Protein AF-A0ABD5LW20-F1 (afdb_monomer_lite)

Organism: Proteus mirabilis (NCBI:txid584)

Structure (mmCIF, N/CA/C/O backbone):
data_AF-A0ABD5LW20-F1
#
_entry.id   AF-A0ABD5LW20-F1
#
loop_
_atom_site.group_PDB
_atom_site.id
_atom_site.type_symbol
_atom_site.label_atom_id
_atom_site.label_alt_id
_atom_site.label_comp_id
_atom_site.label_asym_id
_atom_site.label_entity_id
_atom_site.label_seq_id
_atom_site.pdbx_PDB_ins_code
_atom_site.Cartn_x
_atom_site.Cartn_y
_atom_site.Cartn_z
_atom_site.occupancy
_atom_site.B_iso_or_equiv
_atom_site.auth_seq_id
_atom_site.auth_comp_id
_atom_site.auth_asym_id
_atom_site.auth_atom_id
_atom_site.pdbx_PDB_model_num
ATOM 1 N N . MET A 1 1 ? 16.758 -1.239 23.856 1.00 53.22 1 MET A N 1
ATOM 2 C CA . MET A 1 1 ? 15.442 -0.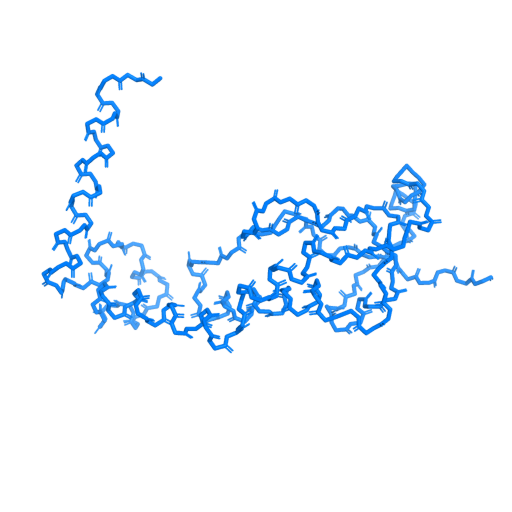899 24.452 1.00 53.22 1 MET A CA 1
ATOM 3 C C . MET A 1 1 ? 15.487 -1.171 25.950 1.00 53.22 1 MET A C 1
ATOM 5 O O . MET A 1 1 ? 16.075 -2.171 26.329 1.00 53.22 1 MET A O 1
ATOM 9 N N . THR A 1 2 ? 14.939 -0.299 26.801 1.00 56.59 2 THR A N 1
ATOM 10 C CA . THR A 1 2 ? 14.955 -0.468 28.271 1.00 56.59 2 THR A CA 1
ATOM 11 C C . THR A 1 2 ? 13.674 -1.153 28.758 1.00 56.59 2 THR A C 1
ATOM 13 O O . THR A 1 2 ? 12.639 -1.036 28.102 1.00 56.59 2 THR A O 1
ATOM 16 N N . LYS A 1 3 ? 13.716 -1.841 29.911 1.00 62.69 3 LYS A N 1
ATOM 17 C CA . LYS A 1 3 ? 12.547 -2.528 30.509 1.00 62.69 3 LYS A CA 1
ATOM 18 C C . LYS A 1 3 ? 11.310 -1.621 30.636 1.00 62.69 3 LYS A C 1
ATOM 20 O O . LYS A 1 3 ? 10.200 -2.080 30.405 1.00 62.69 3 LYS A O 1
ATOM 25 N N . GLY A 1 4 ? 11.508 -0.325 30.897 1.00 74.56 4 GLY A N 1
ATOM 26 C CA . GLY A 1 4 ? 10.419 0.658 30.954 1.00 74.56 4 GLY A CA 1
ATOM 27 C C . GLY A 1 4 ? 9.686 0.875 29.622 1.00 74.56 4 GLY A C 1
ATOM 28 O O . GLY A 1 4 ? 8.473 1.024 29.623 1.00 74.56 4 GLY A O 1
ATOM 29 N N . LYS A 1 5 ? 10.382 0.815 28.474 1.00 73.44 5 LYS A N 1
ATOM 30 C CA . LYS A 1 5 ? 9.758 1.018 27.149 1.00 73.44 5 LYS A CA 1
ATOM 31 C C . LYS A 1 5 ? 8.867 -0.156 26.728 1.00 73.44 5 LYS A C 1
ATOM 33 O O . LYS A 1 5 ? 7.861 0.054 26.061 1.00 73.44 5 LYS A O 1
ATOM 38 N N . TRP A 1 6 ? 9.226 -1.375 27.133 1.00 82.94 6 TRP A N 1
ATOM 39 C CA . TRP A 1 6 ? 8.411 -2.573 26.906 1.00 82.94 6 TRP A CA 1
ATOM 40 C C . TRP A 1 6 ? 7.116 -2.547 27.717 1.00 82.94 6 TRP A C 1
ATOM 42 O O . TRP A 1 6 ? 6.065 -2.877 27.177 1.00 82.94 6 TRP A O 1
ATOM 52 N N . GLY A 1 7 ? 7.187 -2.099 28.976 1.00 86.56 7 GLY A N 1
ATOM 53 C CA . GLY A 1 7 ? 6.001 -1.923 29.816 1.00 86.56 7 GLY A CA 1
ATOM 54 C C . GLY A 1 7 ? 4.994 -0.966 29.179 1.00 86.56 7 GLY A C 1
ATOM 55 O O . GLY A 1 7 ? 3.833 -1.318 29.022 1.00 86.56 7 GLY A O 1
ATOM 56 N N . THR A 1 8 ? 5.447 0.196 28.700 1.00 88.88 8 THR A N 1
ATOM 57 C CA . THR A 1 8 ? 4.566 1.171 28.033 1.00 88.88 8 THR A CA 1
ATOM 58 C C . THR A 1 8 ? 3.932 0.635 26.744 1.00 88.88 8 THR A C 1
ATOM 60 O O . THR A 1 8 ? 2.759 0.906 26.487 1.00 88.88 8 THR A O 1
ATOM 63 N N . LEU A 1 9 ? 4.669 -0.135 25.933 1.00 90.62 9 LEU A N 1
ATOM 64 C CA . LEU A 1 9 ? 4.109 -0.755 24.726 1.00 90.62 9 LEU A CA 1
ATOM 65 C C . LEU A 1 9 ? 3.019 -1.776 25.075 1.00 90.62 9 LEU A C 1
ATOM 67 O O . LEU A 1 9 ? 1.955 -1.761 24.463 1.00 90.62 9 LEU A O 1
ATOM 71 N N . LEU A 1 10 ? 3.270 -2.636 26.066 1.00 92.75 10 LEU A N 1
ATOM 72 C CA . LEU A 1 10 ? 2.304 -3.645 26.497 1.00 92.75 10 LEU A CA 1
ATOM 73 C C . LEU A 1 10 ? 1.025 -2.998 27.040 1.00 92.75 10 LEU A C 1
ATOM 75 O O . LEU A 1 10 ? -0.064 -3.369 26.613 1.00 92.75 10 LEU A O 1
ATOM 79 N N . GLU A 1 11 ? 1.156 -1.991 27.905 1.00 92.94 11 GLU A N 1
ATOM 80 C CA . GLU A 1 11 ? 0.012 -1.220 28.406 1.00 92.94 11 GLU A CA 1
ATOM 81 C C . GLU A 1 11 ? -0.788 -0.576 27.266 1.00 92.94 11 GLU A C 1
ATOM 83 O O . GLU A 1 11 ? -2.019 -0.603 27.274 1.00 92.94 11 GLU A O 1
ATOM 88 N N . SER A 1 12 ? -0.109 -0.059 26.236 1.00 90.25 12 SER A N 1
ATOM 89 C CA . SER A 1 12 ? -0.777 0.528 25.066 1.00 90.25 12 SER A CA 1
ATOM 90 C C . SER A 1 12 ? -1.574 -0.517 24.276 1.00 90.25 12 SER A C 1
ATOM 92 O O . SER A 1 12 ? -2.716 -0.263 23.898 1.00 90.25 12 SER A O 1
ATOM 94 N N . LEU A 1 13 ? -1.008 -1.711 24.062 1.00 92.88 13 LEU A N 1
ATOM 95 C CA . LEU A 1 13 ? -1.691 -2.815 23.377 1.00 92.88 13 LEU A CA 1
ATOM 96 C C . LEU A 1 13 ? -2.891 -3.336 24.180 1.00 92.88 13 LEU A C 1
ATOM 98 O O . LEU A 1 13 ? -3.955 -3.580 23.611 1.00 92.88 13 LEU A O 1
ATOM 102 N N . LEU A 1 14 ? -2.748 -3.471 25.501 1.00 94.38 14 LEU A N 1
ATOM 103 C CA . LEU A 1 14 ? -3.844 -3.873 26.387 1.00 94.38 14 LEU A CA 1
ATOM 104 C C . LEU A 1 14 ? -4.955 -2.818 26.420 1.00 94.38 14 LEU A C 1
ATOM 106 O O . LEU A 1 14 ? -6.133 -3.166 26.360 1.00 94.38 14 LEU A O 1
ATOM 110 N N . THR A 1 15 ? -4.588 -1.535 26.450 1.00 94.25 15 THR A N 1
ATOM 111 C CA . THR A 1 15 ? -5.539 -0.419 26.360 1.00 94.25 15 THR A CA 1
ATOM 112 C C . THR A 1 15 ? -6.303 -0.457 25.040 1.00 94.25 15 THR A C 1
ATOM 114 O O . THR A 1 15 ? -7.529 -0.367 25.048 1.00 94.25 15 THR A O 1
ATOM 117 N N . PHE A 1 16 ? -5.609 -0.664 23.916 1.00 93.56 16 PHE A N 1
ATOM 118 C CA . PHE A 1 16 ? -6.251 -0.818 22.611 1.00 93.56 16 PHE A CA 1
ATOM 119 C C . PHE A 1 16 ? -7.236 -1.991 22.601 1.00 93.56 16 PHE A C 1
ATOM 121 O O . PHE A 1 16 ? -8.389 -1.820 22.209 1.00 93.56 16 PHE A O 1
ATOM 128 N N . LYS A 1 17 ? -6.818 -3.168 23.092 1.00 94.75 17 LYS A N 1
ATOM 129 C CA . LYS A 1 17 ? -7.698 -4.340 23.183 1.00 94.75 17 LYS A CA 1
ATOM 130 C C . LYS A 1 17 ? -8.933 -4.064 24.041 1.00 94.75 17 LYS A C 1
ATOM 132 O O . LYS A 1 17 ? -10.033 -4.424 23.642 1.00 94.75 17 LYS A O 1
ATOM 137 N N . LYS A 1 18 ? -8.772 -3.398 25.187 1.00 96.81 18 LYS A N 1
ATOM 138 C CA . LYS A 1 18 ? -9.897 -3.036 26.057 1.00 96.81 18 LYS A CA 1
ATOM 139 C C . LYS A 1 18 ? -10.904 -2.137 25.334 1.00 96.81 18 LYS A C 1
ATOM 141 O O . LYS A 1 18 ? -12.093 -2.417 25.405 1.00 96.81 18 LYS A O 1
ATOM 146 N N . LEU A 1 19 ? -10.431 -1.102 24.633 1.00 96.38 19 LEU A N 1
ATOM 147 C CA . LEU A 1 19 ? -11.284 -0.194 23.852 1.00 96.38 19 LEU A CA 1
ATOM 148 C C . LEU A 1 19 ? -11.991 -0.917 22.698 1.00 96.38 19 LEU A C 1
ATOM 150 O O . LEU A 1 19 ? -13.153 -0.636 22.410 1.00 96.38 19 LEU A O 1
ATOM 154 N N . TYR A 1 20 ? -11.301 -1.863 22.057 1.00 96.12 20 TYR A N 1
ATOM 155 C CA . TYR A 1 20 ? -11.868 -2.701 21.003 1.00 96.12 20 TYR A CA 1
ATOM 156 C C . TYR A 1 20 ? -12.977 -3.619 21.537 1.00 96.12 20 TYR A C 1
ATOM 158 O O . TYR A 1 20 ? -14.056 -3.706 20.950 1.00 96.12 20 TYR A O 1
ATOM 166 N N . ASP A 1 21 ? -12.729 -4.289 22.665 1.00 96.81 21 ASP A N 1
ATOM 167 C CA . ASP A 1 21 ? -13.675 -5.224 23.276 1.00 96.81 21 ASP A CA 1
ATOM 168 C C . ASP A 1 21 ? -14.893 -4.500 23.880 1.00 96.81 21 ASP A C 1
ATOM 170 O O . ASP A 1 21 ? -15.982 -5.069 23.905 1.00 96.81 21 ASP A O 1
ATOM 174 N N . SER A 1 22 ? -14.733 -3.250 24.334 1.00 96.44 22 SER A N 1
ATOM 175 C CA . SER A 1 22 ? -15.803 -2.443 24.937 1.00 96.44 22 SER A CA 1
ATOM 176 C C . SER A 1 22 ? -16.633 -1.626 23.941 1.00 96.44 22 SER A C 1
ATOM 178 O O . SER A 1 22 ? -17.392 -0.764 24.380 1.00 96.44 22 SER A O 1
ATOM 180 N N . ASP A 1 23 ? -16.451 -1.828 22.631 1.00 95.56 23 ASP A N 1
ATOM 181 C CA . ASP A 1 23 ? -17.109 -1.055 21.566 1.00 95.56 23 ASP A CA 1
ATOM 182 C C . ASP A 1 23 ? -16.963 0.473 21.736 1.00 95.56 23 ASP A C 1
ATOM 184 O O . ASP A 1 23 ? -17.871 1.247 21.429 1.00 95.56 23 ASP A O 1
ATOM 188 N N . ALA A 1 24 ? -15.795 0.924 22.211 1.00 96.81 24 ALA A N 1
ATOM 189 C CA . ALA A 1 24 ? -15.491 2.349 22.322 1.00 96.81 24 ALA A CA 1
ATOM 190 C C . ALA A 1 24 ? -15.483 3.021 20.939 1.00 96.81 24 ALA A C 1
ATOM 192 O O . ALA A 1 24 ? -15.214 2.376 19.915 1.00 96.81 24 ALA A O 1
ATOM 193 N N . LEU A 1 25 ? -15.733 4.333 20.888 1.00 96.44 25 LEU A N 1
ATOM 194 C CA . LEU A 1 25 ? -15.664 5.075 19.629 1.00 96.44 25 LEU A CA 1
ATOM 195 C C . LEU A 1 25 ? -14.239 5.064 19.065 1.00 96.44 25 LEU A C 1
ATOM 197 O O . LEU A 1 25 ? -13.255 5.152 19.802 1.00 96.44 25 LEU A O 1
ATOM 201 N N . ALA A 1 26 ? -14.109 5.026 17.737 1.00 93.81 26 ALA A N 1
ATOM 202 C CA . ALA A 1 26 ? -12.802 5.013 17.078 1.00 93.81 26 ALA A CA 1
ATOM 203 C C . ALA A 1 26 ? -11.937 6.223 17.484 1.00 93.81 26 ALA A C 1
ATOM 205 O O . ALA A 1 26 ? -10.729 6.101 17.670 1.00 93.81 26 ALA A O 1
ATOM 206 N N . VAL A 1 27 ? -12.569 7.379 17.703 1.00 94.00 27 VAL A N 1
ATOM 207 C CA . VAL A 1 27 ? -11.916 8.619 18.151 1.00 94.00 27 VAL A CA 1
ATOM 208 C C . VAL A 1 27 ? -11.469 8.617 19.616 1.00 94.00 27 VAL A C 1
ATOM 210 O O . VAL A 1 27 ? -10.718 9.503 20.015 1.00 94.00 27 VAL A O 1
ATOM 213 N N . GLU A 1 28 ? -11.933 7.675 20.437 1.00 92.75 28 GLU A N 1
ATOM 214 C CA . GLU A 1 28 ? -11.411 7.485 21.797 1.00 92.75 28 GLU A CA 1
ATOM 215 C C . GLU A 1 28 ? -10.084 6.725 21.759 1.00 92.75 28 GLU A C 1
ATOM 217 O O . GLU A 1 28 ? -9.147 7.076 22.472 1.00 92.75 28 GLU A O 1
ATOM 222 N N . ALA A 1 29 ? -9.983 5.724 20.879 1.00 91.06 29 ALA A N 1
ATOM 223 C CA . ALA A 1 29 ? -8.758 4.961 20.669 1.00 91.06 29 ALA A CA 1
ATOM 224 C C . ALA A 1 29 ? -7.716 5.720 19.836 1.00 91.06 29 ALA A C 1
ATOM 226 O O . ALA A 1 29 ? -6.518 5.616 20.094 1.00 91.06 29 ALA A O 1
ATOM 227 N N . ILE A 1 30 ? -8.165 6.483 18.837 1.00 90.12 30 ILE A N 1
ATOM 228 C CA . ILE A 1 30 ? -7.309 7.219 17.904 1.00 90.12 30 ILE A CA 1
ATOM 229 C C . ILE A 1 30 ? -7.843 8.660 17.783 1.00 90.12 30 ILE A C 1
ATOM 231 O O . ILE A 1 30 ? -8.598 8.976 16.859 1.00 90.12 30 ILE A O 1
ATOM 235 N N . PRO A 1 31 ? -7.468 9.566 18.708 1.00 88.94 31 PRO A N 1
ATOM 236 C CA . PRO A 1 31 ? -8.021 10.923 18.763 1.00 88.94 31 PRO A CA 1
ATOM 237 C C . PRO A 1 31 ? -7.810 11.758 17.498 1.00 88.94 31 PRO A C 1
ATOM 239 O O . PRO A 1 31 ? -8.670 12.570 17.155 1.00 88.94 31 PRO A O 1
ATOM 242 N N . SER A 1 32 ? -6.712 11.524 16.773 1.00 86.69 32 SER A N 1
ATOM 243 C CA . SER A 1 32 ? -6.389 12.220 15.522 1.00 86.69 32 SER A CA 1
ATOM 244 C C . SER A 1 32 ? -7.408 11.979 14.403 1.00 86.69 32 SER A C 1
ATOM 246 O O . SER A 1 32 ? -7.499 12.786 13.483 1.00 86.69 32 SER A O 1
ATOM 248 N N . LEU A 1 33 ? -8.239 10.929 14.484 1.00 87.50 33 LEU A N 1
ATOM 249 C CA . LEU A 1 33 ? -9.299 10.682 13.499 1.00 87.50 33 LEU A CA 1
ATOM 250 C C . LEU A 1 33 ? -10.341 11.812 13.442 1.00 87.50 33 LEU A C 1
ATOM 252 O O . LEU A 1 33 ? -10.968 12.009 12.399 1.00 87.50 33 LEU A O 1
ATOM 256 N N . LYS A 1 34 ? -10.515 12.572 14.537 1.00 85.62 34 LYS A N 1
ATOM 257 C CA . LYS A 1 34 ? -11.467 13.696 14.609 1.00 85.62 34 LYS A CA 1
ATOM 258 C C . LYS A 1 34 ? -11.149 14.807 13.613 1.00 85.62 34 LYS A C 1
ATOM 260 O O . LYS A 1 34 ? -12.066 15.455 13.122 1.00 85.62 34 LYS A O 1
ATOM 265 N N . GLU A 1 35 ? -9.869 15.023 13.330 1.00 84.88 35 GLU A N 1
ATOM 266 C CA . GLU A 1 35 ? -9.394 16.114 12.471 1.00 84.88 35 GLU A CA 1
ATOM 267 C C . GLU A 1 35 ? -9.594 15.815 10.979 1.00 84.88 35 GLU A C 1
ATOM 269 O O . GLU A 1 35 ? -9.445 16.699 10.142 1.00 84.88 35 GLU A O 1
ATOM 274 N N . ILE A 1 36 ? -9.938 14.570 10.638 1.00 80.88 36 ILE A N 1
ATOM 275 C CA . ILE A 1 36 ? -9.858 14.059 9.267 1.00 80.88 36 ILE A CA 1
ATOM 276 C C . ILE A 1 36 ? -11.237 13.901 8.664 1.00 80.88 36 ILE A C 1
ATOM 278 O O . ILE A 1 36 ? -11.483 14.348 7.547 1.00 80.88 36 ILE A O 1
ATOM 282 N N . SER A 1 37 ? -12.151 13.271 9.401 1.00 84.44 37 SER A N 1
ATOM 283 C CA . SER A 1 37 ? -13.548 13.261 9.001 1.00 84.44 37 SER A CA 1
ATOM 284 C C . SER A 1 37 ? -14.490 13.121 10.198 1.00 84.44 37 SER A C 1
ATOM 286 O O . SER A 1 37 ? -14.288 12.239 11.042 1.00 84.44 37 SER A O 1
ATOM 288 N N . PRO A 1 38 ? -15.596 13.893 10.227 1.00 87.06 38 PRO A N 1
ATOM 289 C CA . PRO A 1 38 ? -16.657 13.741 11.219 1.00 87.06 38 PRO A CA 1
ATOM 290 C C . PRO A 1 38 ? -17.266 12.333 11.285 1.00 87.06 38 PRO A C 1
ATOM 292 O O . PRO A 1 38 ? -17.858 11.978 12.304 1.00 87.06 38 PRO A O 1
ATOM 295 N N . GLN A 1 39 ? -17.151 11.523 10.225 1.00 87.56 39 GLN A N 1
ATOM 296 C CA . GLN A 1 39 ? -17.701 10.162 10.200 1.00 87.56 39 GLN A CA 1
ATOM 297 C C . GLN A 1 39 ? -17.042 9.242 11.239 1.00 87.56 39 GLN A C 1
ATOM 299 O O . GLN A 1 39 ? -17.723 8.414 11.841 1.00 87.56 39 GLN A O 1
ATOM 304 N N . TYR A 1 40 ? -15.750 9.440 11.530 1.00 89.75 40 TYR A N 1
ATOM 305 C CA . TYR A 1 40 ? -15.015 8.612 12.489 1.00 89.75 40 TYR A CA 1
ATOM 306 C C . TYR A 1 40 ? -15.460 8.836 13.937 1.00 89.75 40 TYR A C 1
ATOM 308 O O . TYR A 1 40 ? -15.299 7.953 14.774 1.00 89.75 40 TYR A O 1
ATOM 316 N N . ALA A 1 41 ? -16.080 9.982 14.234 1.00 90.62 41 ALA A N 1
ATOM 317 C CA . ALA A 1 41 ? -16.660 10.252 15.547 1.00 90.62 41 ALA A CA 1
ATOM 318 C C . ALA A 1 41 ? -17.954 9.461 15.815 1.00 90.62 41 ALA A C 1
ATOM 320 O O . ALA A 1 41 ? -18.441 9.469 16.941 1.00 90.62 41 ALA A O 1
ATOM 321 N N . LYS A 1 42 ? -18.523 8.809 14.790 1.00 93.62 42 LYS A N 1
ATOM 322 C CA . LYS A 1 42 ? -19.818 8.114 14.860 1.00 93.62 42 LYS A CA 1
ATOM 323 C C . LYS A 1 42 ? -19.709 6.591 14.819 1.00 93.62 42 LYS A C 1
ATOM 325 O O . LYS A 1 42 ? -20.731 5.925 14.945 1.00 93.62 42 LYS A O 1
ATOM 330 N N . ILE A 1 43 ? -18.511 6.050 14.610 1.00 95.06 43 ILE A N 1
ATOM 331 C CA . ILE A 1 43 ? -18.283 4.607 14.507 1.00 95.06 43 ILE A CA 1
ATOM 332 C C . ILE A 1 43 ? -17.421 4.114 15.665 1.00 95.06 43 ILE A C 1
ATOM 334 O O . ILE A 1 43 ? -16.582 4.842 16.204 1.00 95.06 43 ILE A O 1
ATOM 338 N N . THR A 1 44 ? -17.621 2.856 16.032 1.00 97.00 44 THR A N 1
ATOM 339 C CA . THR A 1 44 ? -16.794 2.167 17.026 1.00 97.00 44 THR A CA 1
ATOM 340 C C . THR A 1 44 ? -15.439 1.775 16.439 1.00 97.00 44 THR A C 1
ATOM 342 O O . THR A 1 44 ? -15.281 1.646 15.221 1.00 97.00 44 THR A O 1
ATOM 345 N N . LEU A 1 45 ? -14.451 1.542 17.306 1.00 95.31 45 LEU A N 1
ATOM 346 C CA . LEU A 1 45 ? -13.152 1.004 16.901 1.00 95.31 45 LEU A CA 1
ATOM 347 C C . LEU A 1 45 ? -13.308 -0.346 16.179 1.00 95.31 45 LEU A C 1
ATOM 349 O O . LEU A 1 45 ? -12.652 -0.585 15.168 1.00 95.31 45 LEU A O 1
ATOM 353 N N . LYS A 1 46 ? -14.217 -1.203 16.657 1.00 96.31 46 LYS A N 1
ATOM 354 C CA . LYS A 1 46 ? -14.505 -2.502 16.042 1.00 96.31 46 LYS A CA 1
ATOM 355 C C . LYS A 1 46 ? -15.059 -2.353 14.626 1.00 96.31 46 LYS A C 1
ATOM 357 O O . LYS A 1 46 ? -14.562 -3.012 13.718 1.00 96.31 46 LYS A O 1
ATOM 362 N N . GLN A 1 47 ? -16.028 -1.456 14.426 1.00 96.00 47 GLN A N 1
ATOM 363 C CA . GLN A 1 47 ? -16.574 -1.157 13.098 1.00 96.00 47 GLN A CA 1
ATOM 364 C C . GLN A 1 47 ? -15.499 -0.620 12.152 1.00 96.00 47 GLN A C 1
ATOM 366 O O . GLN A 1 47 ? -15.424 -1.079 11.020 1.00 96.00 47 GLN A O 1
ATOM 371 N N . LEU A 1 48 ? -14.628 0.285 12.615 1.00 94.00 48 LEU A N 1
ATOM 372 C CA . LEU A 1 48 ? -13.510 0.773 11.804 1.00 94.00 48 LEU A CA 1
ATOM 373 C C . LEU A 1 48 ? -12.596 -0.376 11.350 1.00 94.00 48 LEU A C 1
ATOM 375 O O . LEU A 1 48 ? -12.319 -0.506 10.160 1.00 94.00 48 LEU A O 1
ATOM 379 N N . CYS A 1 49 ? -12.153 -1.228 12.279 1.00 93.38 49 CYS A N 1
ATOM 380 C CA . CYS A 1 49 ? -11.299 -2.372 11.956 1.00 93.38 49 CYS A CA 1
ATOM 381 C C . CYS A 1 49 ? -11.973 -3.354 10.988 1.00 93.38 49 CYS A C 1
ATOM 383 O O . CYS A 1 49 ? -11.300 -3.881 10.101 1.00 93.38 49 CYS A O 1
ATOM 385 N N . GLN A 1 50 ? -13.276 -3.589 11.161 1.00 95.56 50 GLN A N 1
ATOM 386 C CA . GLN A 1 50 ? -14.068 -4.460 10.298 1.00 95.56 50 GLN A CA 1
ATOM 387 C C . GLN A 1 50 ? -14.172 -3.884 8.883 1.00 95.56 50 GLN A C 1
ATOM 389 O O . GLN A 1 50 ? -13.824 -4.570 7.929 1.00 95.56 50 GLN A O 1
ATOM 394 N N . SER A 1 51 ? -14.539 -2.607 8.745 1.00 93.94 51 SER A N 1
ATOM 395 C CA . SER A 1 51 ? -14.625 -1.948 7.437 1.00 93.94 51 SER A CA 1
ATOM 396 C C . SER A 1 51 ? -13.281 -1.920 6.707 1.00 93.94 51 SER A C 1
ATOM 398 O O . SER A 1 51 ? -13.245 -2.041 5.487 1.00 93.94 51 SER A O 1
ATOM 400 N N . MET A 1 52 ? -12.162 -1.794 7.430 1.00 92.50 52 MET A N 1
ATOM 401 C CA . MET A 1 52 ? -10.836 -1.918 6.819 1.00 92.50 52 MET A CA 1
ATOM 402 C C . MET A 1 52 ? -10.573 -3.333 6.296 1.00 92.50 52 MET A C 1
ATOM 404 O O . MET A 1 52 ? -10.077 -3.469 5.183 1.00 92.50 52 MET A O 1
ATOM 408 N N . HIS A 1 53 ? -10.890 -4.371 7.080 1.00 93.44 53 HIS A N 1
ATOM 409 C CA . HIS A 1 53 ? -10.701 -5.764 6.658 1.00 93.44 53 HIS A CA 1
ATOM 410 C C . HIS A 1 53 ? -11.560 -6.101 5.442 1.00 93.44 53 HIS A C 1
ATOM 412 O O . HIS A 1 53 ? -11.045 -6.649 4.474 1.00 93.44 53 HIS A O 1
ATOM 418 N N . GLU A 1 54 ? -12.835 -5.716 5.467 1.00 95.94 54 GLU A N 1
ATOM 419 C CA . GLU A 1 54 ? -13.755 -5.893 4.341 1.00 95.94 54 GLU A CA 1
ATOM 420 C C . GLU A 1 54 ? -13.238 -5.190 3.090 1.00 95.94 54 GLU A C 1
ATOM 422 O O . GLU A 1 54 ? -13.263 -5.770 2.011 1.00 95.94 54 GLU A O 1
ATOM 427 N N . LYS A 1 55 ? -12.695 -3.974 3.228 1.00 93.44 55 LYS A N 1
ATOM 428 C CA . LYS A 1 55 ? -12.136 -3.262 2.080 1.00 93.44 55 LYS A CA 1
ATOM 429 C C . LYS A 1 55 ? -10.869 -3.918 1.534 1.00 93.44 55 LYS A C 1
ATOM 431 O O . LYS A 1 55 ? -10.673 -3.930 0.325 1.00 93.44 55 LYS A O 1
ATOM 436 N N . MET A 1 56 ? -9.994 -4.438 2.397 1.00 92.50 56 MET A N 1
ATOM 437 C CA . MET A 1 56 ? -8.800 -5.174 1.956 1.00 92.50 56 MET A CA 1
ATOM 438 C C . MET A 1 56 ? -9.168 -6.455 1.198 1.00 92.50 56 MET A C 1
ATOM 440 O O . MET A 1 56 ? -8.489 -6.788 0.228 1.00 92.50 56 MET A O 1
ATOM 444 N N . ASP A 1 57 ? -10.227 -7.140 1.632 1.00 94.94 57 ASP A N 1
ATOM 445 C CA . ASP A 1 57 ? -10.772 -8.334 0.979 1.00 94.94 57 ASP A CA 1
ATOM 446 C C . ASP A 1 57 ? -11.442 -7.988 -0.361 1.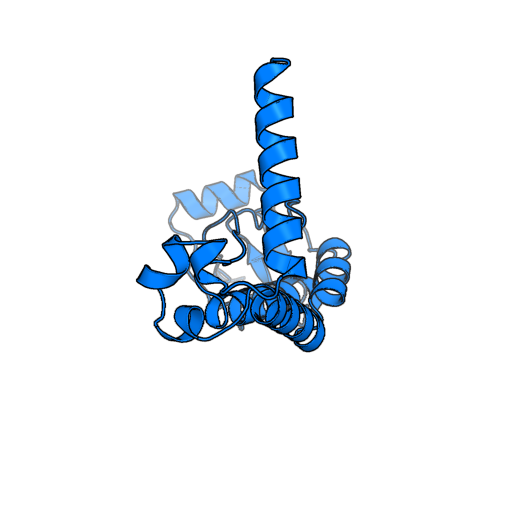00 94.94 57 ASP A C 1
ATOM 448 O O . ASP A 1 57 ? -11.098 -8.567 -1.384 1.00 94.94 57 ASP A O 1
ATOM 452 N N . GLU A 1 58 ? -12.296 -6.956 -0.394 1.00 95.94 58 GLU A N 1
ATOM 453 C CA . GLU A 1 58 ? -12.940 -6.437 -1.615 1.00 95.94 58 GLU A CA 1
ATOM 454 C C . GLU A 1 58 ? -11.920 -6.063 -2.703 1.00 95.94 58 GLU A C 1
ATOM 456 O O . GLU A 1 58 ? -12.184 -6.213 -3.894 1.00 95.94 58 GLU A O 1
ATOM 461 N N . LEU A 1 59 ? -10.757 -5.554 -2.293 1.00 93.19 59 LEU A N 1
ATOM 462 C CA . LEU A 1 59 ? -9.680 -5.134 -3.186 1.00 93.19 59 LEU A CA 1
ATOM 463 C C . LEU A 1 59 ? -8.701 -6.257 -3.544 1.00 93.19 59 LEU A C 1
ATOM 465 O O . LEU A 1 59 ? -7.682 -5.959 -4.166 1.00 93.19 59 LEU A O 1
ATOM 469 N N . ASP A 1 60 ? -8.948 -7.503 -3.126 1.00 94.44 60 ASP A N 1
ATOM 470 C CA . ASP A 1 60 ? -8.046 -8.640 -3.353 1.00 94.44 60 ASP A CA 1
ATOM 471 C C . ASP A 1 60 ? -6.590 -8.330 -2.930 1.00 94.44 60 ASP A C 1
ATOM 473 O O . ASP A 1 60 ? -5.617 -8.787 -3.540 1.00 94.44 60 ASP A O 1
ATOM 477 N N . LEU A 1 61 ? -6.402 -7.528 -1.870 1.00 90.94 61 LEU A N 1
ATOM 478 C CA . LEU A 1 61 ? -5.110 -6.901 -1.567 1.00 90.94 61 LEU A CA 1
ATOM 479 C C . LEU A 1 61 ? -3.995 -7.937 -1.364 1.00 90.94 61 LEU A C 1
ATOM 481 O O . LEU A 1 61 ? -2.883 -7.775 -1.863 1.00 90.94 61 LEU A O 1
ATOM 485 N N . MET A 1 62 ? -4.298 -9.028 -0.657 1.00 90.56 62 MET A N 1
ATOM 486 C CA . MET A 1 62 ? -3.335 -10.100 -0.384 1.00 90.56 62 MET A CA 1
ATOM 487 C C . MET A 1 62 ? -2.946 -10.877 -1.641 1.00 90.56 62 MET A C 1
ATOM 489 O O . MET A 1 62 ? -1.782 -11.254 -1.789 1.00 90.56 62 MET A O 1
ATOM 493 N N . LYS A 1 63 ? -3.900 -11.090 -2.553 1.00 92.81 63 LYS A N 1
ATOM 494 C CA . LYS A 1 63 ? -3.643 -11.720 -3.847 1.00 92.81 63 LYS A CA 1
ATOM 495 C C . LYS A 1 63 ? -2.724 -10.830 -4.676 1.00 92.81 63 LYS A C 1
ATOM 497 O O . LYS A 1 63 ? -1.677 -11.293 -5.112 1.00 92.81 63 LYS A O 1
ATOM 502 N N . HIS A 1 64 ? -3.038 -9.542 -4.790 1.00 92.56 64 HIS A N 1
ATOM 503 C CA . HIS A 1 64 ? -2.201 -8.603 -5.529 1.00 92.56 64 HIS A CA 1
ATOM 504 C C . HIS A 1 64 ? -0.801 -8.436 -4.931 1.00 92.56 64 HIS A C 1
ATOM 506 O O . HIS A 1 64 ? 0.163 -8.358 -5.684 1.00 92.56 64 HIS A O 1
ATOM 512 N N . ILE A 1 65 ? -0.649 -8.437 -3.600 1.00 90.94 65 ILE A N 1
ATOM 513 C CA . ILE A 1 65 ? 0.679 -8.458 -2.964 1.00 90.94 65 ILE A CA 1
ATOM 514 C C . ILE A 1 65 ? 1.458 -9.694 -3.412 1.00 90.94 65 ILE A C 1
ATOM 516 O O . ILE A 1 65 ? 2.616 -9.571 -3.808 1.00 90.94 65 ILE A O 1
ATOM 520 N N . ASN A 1 66 ? 0.836 -10.875 -3.353 1.00 91.88 66 ASN A N 1
ATOM 521 C CA . ASN A 1 66 ? 1.472 -12.118 -3.772 1.00 91.88 66 ASN A CA 1
ATOM 522 C C . ASN A 1 66 ? 1.847 -12.090 -5.263 1.00 91.88 66 ASN A C 1
ATOM 524 O O . ASN A 1 66 ? 2.959 -12.462 -5.628 1.00 91.88 66 ASN A O 1
ATOM 528 N N . ASP A 1 67 ? 0.954 -11.616 -6.122 1.00 92.00 67 ASP A N 1
ATOM 529 C CA . ASP A 1 67 ? 1.195 -11.553 -7.562 1.00 92.00 67 ASP A CA 1
ATOM 530 C C . ASP A 1 67 ? 2.282 -10.518 -7.896 1.00 92.00 67 ASP A C 1
ATOM 532 O O . ASP A 1 67 ? 3.154 -10.779 -8.723 1.00 92.00 67 ASP A O 1
ATOM 536 N N . ALA A 1 68 ? 2.313 -9.382 -7.192 1.00 89.88 68 ALA A N 1
ATOM 537 C CA . ALA A 1 68 ? 3.337 -8.352 -7.350 1.00 89.88 68 ALA A CA 1
ATOM 538 C C . ALA A 1 68 ? 4.737 -8.848 -6.961 1.00 89.88 68 ALA A C 1
ATOM 540 O O . ALA A 1 68 ? 5.696 -8.576 -7.677 1.00 89.88 68 ALA A O 1
ATOM 541 N N . VAL A 1 69 ? 4.883 -9.590 -5.855 1.00 87.50 69 VAL A N 1
ATOM 542 C CA . VAL A 1 69 ? 6.204 -10.113 -5.442 1.00 87.50 69 VAL A CA 1
ATOM 543 C C . VAL A 1 69 ? 6.689 -11.277 -6.306 1.00 87.50 69 VAL A C 1
ATOM 545 O O . VAL A 1 69 ? 7.888 -11.535 -6.350 1.00 87.50 69 VAL A O 1
ATOM 548 N N . ASN A 1 70 ? 5.773 -11.975 -6.982 1.00 88.62 70 ASN A N 1
ATOM 549 C CA . ASN A 1 70 ? 6.094 -13.043 -7.931 1.00 88.62 70 ASN A CA 1
ATOM 550 C C . ASN A 1 70 ? 6.170 -12.549 -9.383 1.00 88.62 70 ASN A C 1
ATOM 552 O O . ASN A 1 70 ? 6.481 -13.333 -10.282 1.00 88.62 70 ASN A O 1
ATOM 556 N N . SER A 1 71 ? 5.889 -11.267 -9.627 1.00 85.62 71 SER A N 1
ATOM 557 C CA . SER A 1 71 ? 6.063 -10.662 -10.942 1.00 85.62 71 SER A CA 1
ATOM 558 C C . SER A 1 71 ? 7.545 -10.650 -11.303 1.00 85.62 71 SER A C 1
ATOM 560 O O . SER A 1 71 ? 8.408 -10.445 -10.450 1.00 85.62 71 SER A O 1
ATOM 562 N N . VAL A 1 72 ? 7.843 -10.871 -12.583 1.00 86.62 72 VAL A N 1
ATOM 563 C CA . VAL A 1 72 ? 9.217 -10.914 -13.098 1.00 86.62 72 VAL A CA 1
ATOM 564 C C . VAL A 1 72 ? 9.393 -9.785 -14.113 1.00 86.62 72 VAL A C 1
ATOM 566 O O . VAL A 1 72 ? 9.120 -9.983 -15.300 1.00 86.62 72 VAL A O 1
ATOM 569 N N . PRO A 1 73 ? 9.799 -8.581 -13.668 1.00 90.50 73 PRO A N 1
ATOM 570 C CA . PRO A 1 73 ? 10.127 -7.490 -14.571 1.00 90.50 73 PRO A CA 1
ATOM 571 C C . PRO A 1 73 ? 11.286 -7.843 -15.511 1.00 90.50 73 PRO A C 1
ATOM 573 O O . PRO A 1 73 ? 12.198 -8.592 -15.161 1.00 90.50 73 PRO A O 1
ATOM 576 N N . GLU A 1 74 ? 11.272 -7.267 -16.711 1.00 93.50 74 GLU A N 1
ATOM 577 C CA . GLU A 1 74 ? 12.342 -7.420 -17.695 1.00 93.50 74 GLU A CA 1
ATOM 578 C C . GLU A 1 74 ? 13.464 -6.402 -17.412 1.00 93.50 74 GLU A C 1
ATOM 580 O O . GLU A 1 74 ? 13.206 -5.195 -17.456 1.00 93.50 74 GLU A O 1
ATOM 585 N N . PRO A 1 75 ? 14.717 -6.823 -17.164 1.00 93.69 75 PRO A N 1
ATOM 586 C CA . PRO A 1 75 ? 15.839 -5.899 -17.019 1.00 93.69 75 PRO A CA 1
ATOM 587 C C . P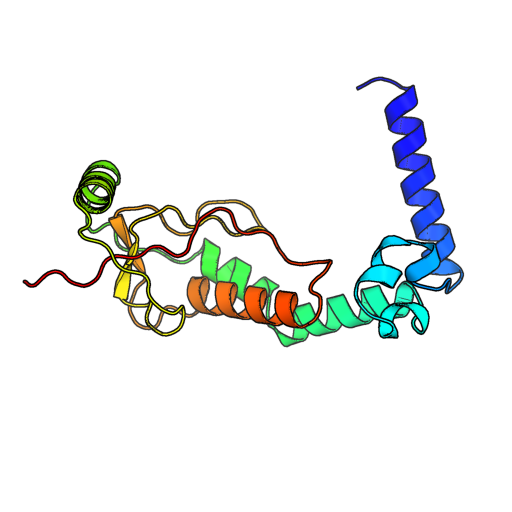RO A 1 75 ? 16.276 -5.365 -18.392 1.00 93.69 75 PRO A C 1
ATOM 589 O O . PRO A 1 75 ? 17.014 -6.024 -19.122 1.00 93.69 75 PRO A O 1
ATOM 592 N N . VAL A 1 76 ? 15.836 -4.154 -18.750 1.00 96.06 76 VAL A N 1
ATOM 593 C CA . VAL A 1 76 ? 16.121 -3.541 -20.063 1.00 96.06 76 VAL A CA 1
ATOM 594 C C . VAL A 1 76 ? 17.455 -2.790 -20.069 1.00 96.06 76 VAL A C 1
ATOM 596 O O . VAL A 1 76 ? 18.150 -2.753 -21.083 1.00 96.06 76 VAL A O 1
ATOM 599 N N . MET A 1 77 ? 17.828 -2.174 -18.946 1.00 94.62 77 MET A N 1
ATOM 600 C CA . MET A 1 77 ? 19.124 -1.510 -18.773 1.00 94.62 77 MET A CA 1
ATOM 601 C C . MET A 1 77 ? 19.585 -1.546 -17.317 1.00 94.62 77 MET A C 1
ATOM 603 O O . MET A 1 77 ? 18.810 -1.856 -16.415 1.00 94.62 77 MET A O 1
ATOM 607 N N . SER A 1 78 ? 20.852 -1.201 -17.073 1.00 95.44 78 SER A N 1
ATOM 608 C CA . SER A 1 78 ? 21.365 -1.134 -15.706 1.00 95.44 78 SER A CA 1
ATOM 609 C C . SER A 1 78 ? 20.717 0.021 -14.918 1.00 95.44 78 SER A C 1
ATOM 611 O O . SER A 1 78 ? 20.396 1.064 -15.502 1.00 95.44 78 SER A O 1
ATOM 613 N N . PRO A 1 79 ? 20.597 -0.080 -13.579 1.00 93.06 79 PRO A N 1
ATOM 614 C CA . PRO A 1 79 ? 20.124 1.034 -12.756 1.00 93.06 79 PRO A CA 1
ATOM 615 C C . PRO A 1 79 ? 20.969 2.308 -12.906 1.00 93.06 79 PRO A C 1
ATOM 617 O O . PRO A 1 79 ? 20.447 3.417 -12.792 1.00 93.06 79 PRO A O 1
ATOM 620 N N . ALA A 1 80 ? 22.270 2.163 -13.189 1.00 93.81 80 ALA A N 1
ATOM 621 C CA . ALA A 1 80 ? 23.161 3.288 -13.449 1.00 93.81 80 ALA A CA 1
ATOM 622 C C . ALA A 1 80 ? 22.786 4.014 -14.751 1.00 93.81 80 ALA A C 1
ATOM 624 O O . ALA A 1 80 ? 22.711 5.243 -14.763 1.00 93.81 80 ALA A O 1
ATOM 625 N N . ASP A 1 81 ? 22.486 3.272 -15.820 1.00 93.81 81 ASP A N 1
ATOM 626 C CA . ASP A 1 81 ? 22.034 3.846 -17.092 1.00 93.81 81 ASP A CA 1
ATOM 627 C C . ASP A 1 81 ? 20.668 4.519 -16.949 1.00 93.81 81 ASP A C 1
ATOM 629 O O . ASP A 1 81 ? 20.479 5.638 -17.433 1.00 93.81 81 ASP A O 1
ATOM 633 N N . ALA A 1 82 ? 19.739 3.889 -16.223 1.00 92.12 82 ALA A N 1
ATOM 634 C CA . ALA A 1 82 ? 18.437 4.476 -15.917 1.00 92.12 82 ALA A CA 1
ATOM 635 C C . ALA A 1 82 ? 18.593 5.803 -15.151 1.00 92.12 82 ALA A C 1
ATOM 637 O O . ALA A 1 82 ? 18.002 6.820 -15.521 1.00 92.12 82 ALA A O 1
ATOM 638 N N . TYR A 1 83 ? 19.476 5.842 -14.149 1.00 90.00 83 TYR A N 1
ATOM 639 C CA . TYR A 1 83 ? 19.782 7.064 -13.406 1.00 90.00 83 TYR A CA 1
ATOM 640 C C . TYR A 1 83 ? 20.388 8.164 -14.296 1.00 90.00 83 TYR A C 1
ATOM 642 O O . TYR A 1 83 ? 20.008 9.332 -14.187 1.00 90.00 83 TYR A O 1
ATOM 650 N N . GLN A 1 84 ? 21.271 7.812 -15.238 1.00 92.44 84 GLN A N 1
ATOM 651 C CA . GLN A 1 84 ? 21.801 8.775 -16.214 1.00 92.44 84 GLN A CA 1
ATOM 652 C C . GLN A 1 84 ? 20.694 9.408 -17.071 1.00 92.44 84 GLN A C 1
ATOM 654 O O . GLN A 1 84 ? 20.818 10.571 -17.464 1.00 92.44 84 GLN A O 1
ATOM 659 N N . LYS A 1 85 ? 19.602 8.687 -17.362 1.00 90.62 85 LYS A N 1
ATOM 660 C CA . LYS A 1 85 ? 18.442 9.253 -18.072 1.00 90.62 85 LYS A CA 1
ATOM 661 C C . LYS A 1 85 ? 17.693 10.265 -17.204 1.00 90.62 85 LYS A C 1
ATOM 663 O O . LYS A 1 85 ? 17.375 11.341 -17.709 1.00 90.62 85 LYS A O 1
ATOM 668 N N . VAL A 1 86 ? 17.487 9.970 -15.917 1.00 88.31 86 VAL A N 1
ATOM 669 C CA . VAL A 1 86 ? 16.852 10.891 -14.952 1.00 88.31 86 VAL A CA 1
ATOM 670 C C . VAL A 1 86 ? 17.621 12.214 -14.878 1.00 88.31 86 VAL A C 1
ATOM 672 O O . VAL A 1 86 ? 17.041 13.278 -15.075 1.00 88.31 86 VAL A O 1
ATOM 675 N N . VAL A 1 87 ? 18.945 12.160 -14.683 1.00 90.81 87 VAL A N 1
ATOM 676 C CA . VAL A 1 87 ? 19.800 13.362 -14.566 1.00 90.81 87 VAL A CA 1
ATOM 677 C C . VAL A 1 87 ? 19.811 14.201 -15.850 1.00 90.81 87 VAL A C 1
ATOM 679 O O . VAL A 1 87 ? 20.005 15.414 -15.807 1.00 90.81 87 VAL A O 1
ATOM 682 N N . ARG A 1 88 ? 19.580 13.572 -17.006 1.00 91.75 88 ARG A N 1
ATOM 683 C CA . ARG A 1 88 ? 19.509 14.245 -18.312 1.00 91.75 88 ARG A CA 1
ATOM 684 C C . ARG A 1 88 ? 18.093 14.694 -18.690 1.00 91.75 88 ARG A C 1
ATOM 686 O O . ARG A 1 88 ? 17.891 15.042 -19.851 1.00 91.75 88 ARG A O 1
ATOM 693 N N . TYR A 1 89 ? 17.136 14.666 -17.758 1.00 87.38 89 TYR A N 1
ATOM 694 C CA . TYR A 1 89 ? 15.728 15.016 -17.993 1.00 87.38 89 TYR A CA 1
ATOM 695 C C . TYR A 1 89 ? 15.093 14.214 -19.139 1.00 87.38 89 TYR A C 1
ATOM 697 O O . TYR A 1 89 ? 14.289 14.720 -19.915 1.00 87.38 89 TYR A O 1
ATOM 705 N N . LYS A 1 90 ? 15.484 12.943 -19.266 1.00 89.62 90 LYS A N 1
ATOM 706 C CA . LYS A 1 90 ? 15.002 12.016 -20.298 1.00 89.62 90 LYS A CA 1
ATOM 707 C C . LYS A 1 90 ? 13.914 11.078 -19.761 1.00 89.62 90 LYS A C 1
ATOM 709 O O . LYS A 1 90 ? 13.902 9.901 -20.108 1.00 89.62 90 LYS A O 1
ATOM 714 N N . THR A 1 91 ? 13.056 11.593 -18.884 1.00 87.88 91 THR A N 1
ATOM 715 C CA . THR A 1 91 ? 12.020 10.874 -18.124 1.00 87.88 91 THR A CA 1
ATOM 716 C C . THR A 1 91 ? 10.750 11.720 -18.054 1.00 87.88 91 THR A C 1
ATOM 718 O O . THR A 1 91 ? 10.836 12.944 -18.109 1.00 87.88 91 THR A O 1
ATOM 721 N N . GLU A 1 92 ? 9.593 11.092 -17.872 1.00 85.75 92 GLU A N 1
ATOM 722 C CA . GLU A 1 92 ? 8.299 11.764 -17.727 1.00 85.75 92 GLU A CA 1
ATOM 723 C C . GLU A 1 92 ? 7.485 11.180 -16.560 1.00 85.75 92 GLU A C 1
ATOM 725 O O . GLU A 1 92 ? 7.750 10.086 -16.062 1.00 85.75 92 GLU A O 1
ATOM 730 N N . HIS A 1 93 ? 6.452 11.895 -16.131 1.00 83.31 93 HIS A N 1
ATOM 731 C CA . HIS A 1 93 ? 5.437 11.314 -15.258 1.00 83.31 93 HIS A CA 1
ATOM 732 C C . HIS A 1 93 ? 4.372 10.616 -16.096 1.00 83.31 93 HIS A C 1
ATOM 734 O O . HIS A 1 93 ? 3.945 11.139 -17.121 1.00 83.31 93 HIS A O 1
ATOM 740 N N . VAL A 1 94 ? 3.933 9.449 -15.642 1.00 83.94 94 VAL A N 1
ATOM 741 C CA . VAL A 1 94 ? 2.948 8.622 -16.341 1.00 83.94 94 VAL A CA 1
ATOM 742 C C . VAL A 1 94 ? 1.907 8.183 -15.326 1.00 83.94 94 VAL A C 1
ATOM 744 O O . VAL A 1 94 ? 2.227 7.950 -14.156 1.00 83.94 94 VAL A O 1
ATOM 747 N N . HIS A 1 95 ? 0.659 8.097 -15.772 1.00 84.06 95 HIS A N 1
ATOM 748 C CA . HIS A 1 95 ? -0.418 7.565 -14.955 1.00 84.06 95 HIS A CA 1
ATOM 749 C C . HIS A 1 95 ? -0.238 6.063 -14.733 1.00 84.06 95 HIS A C 1
ATOM 751 O O . HIS A 1 95 ? 0.295 5.351 -15.579 1.00 84.06 95 HIS A O 1
ATOM 757 N N . LEU A 1 96 ? -0.716 5.564 -13.594 1.00 83.50 96 LEU A N 1
ATOM 758 C CA . LEU A 1 96 ? -0.595 4.149 -13.248 1.00 83.50 96 LEU A CA 1
ATOM 759 C C . LEU A 1 96 ? -1.207 3.223 -14.316 1.00 83.50 96 LEU A C 1
ATOM 761 O O . LEU A 1 96 ? -0.667 2.150 -14.577 1.00 83.50 96 LEU A O 1
ATOM 765 N N . ASP A 1 97 ? -2.293 3.656 -14.959 1.00 84.69 97 ASP A N 1
ATOM 766 C CA . ASP A 1 97 ? -2.962 2.916 -16.034 1.00 84.69 97 ASP A CA 1
ATOM 767 C C . ASP A 1 97 ? -2.091 2.731 -17.287 1.00 84.69 97 ASP A C 1
ATOM 769 O O . ASP A 1 97 ? -2.229 1.729 -17.985 1.00 84.69 97 ASP A O 1
ATOM 773 N N . ASP A 1 98 ? -1.143 3.641 -17.523 1.00 85.38 98 ASP A N 1
ATOM 774 C CA . ASP A 1 98 ? -0.269 3.656 -18.701 1.00 85.38 98 ASP A CA 1
ATOM 775 C C . ASP A 1 98 ? 1.141 3.107 -18.402 1.00 85.38 98 ASP A C 1
ATOM 777 O O . ASP A 1 98 ? 2.048 3.194 -19.234 1.00 85.38 98 ASP A O 1
ATOM 781 N N . PHE A 1 99 ? 1.363 2.555 -17.201 1.00 83.50 99 PHE A N 1
ATOM 782 C CA . PHE A 1 99 ? 2.692 2.112 -16.766 1.00 83.50 99 PHE A CA 1
ATOM 783 C C . PHE A 1 99 ? 3.162 0.825 -17.447 1.00 83.50 99 PHE A C 1
ATOM 785 O O . PHE A 1 99 ? 4.354 0.604 -17.666 1.00 83.50 99 PHE A O 1
ATOM 792 N N . SER A 1 100 ? 2.228 -0.068 -17.749 1.00 86.19 100 SER A N 1
ATOM 793 C CA . SER A 1 100 ? 2.554 -1.398 -18.244 1.00 86.19 100 SER A CA 1
ATOM 794 C C . SER A 1 100 ? 3.313 -1.323 -19.582 1.00 86.19 100 SER A C 1
ATOM 796 O O . SER A 1 100 ? 2.928 -0.603 -20.502 1.00 86.19 100 SER A O 1
ATOM 798 N N . GLY A 1 101 ? 4.430 -2.047 -19.699 1.00 87.06 101 GLY A N 1
ATOM 799 C CA . GLY A 1 101 ? 5.330 -1.992 -20.858 1.00 87.06 101 GLY A CA 1
ATOM 800 C C . GLY A 1 101 ? 6.359 -0.853 -20.842 1.00 87.06 101 GLY A C 1
ATOM 801 O O . GLY A 1 101 ? 7.186 -0.772 -21.753 1.00 87.06 101 GLY A O 1
ATOM 802 N N . ARG A 1 102 ? 6.364 0.013 -19.823 1.00 88.94 102 ARG A N 1
ATOM 803 C CA . ARG A 1 102 ? 7.302 1.141 -19.695 1.00 88.94 102 ARG A CA 1
ATOM 804 C C . ARG A 1 102 ? 8.499 0.778 -18.820 1.00 88.94 102 ARG A C 1
ATOM 806 O O . ARG A 1 102 ? 8.430 -0.137 -18.007 1.00 88.94 102 ARG A O 1
ATOM 813 N N . ILE A 1 103 ? 9.605 1.500 -18.999 1.00 91.50 103 ILE A N 1
ATOM 814 C CA . ILE A 1 103 ? 10.825 1.314 -18.200 1.00 91.50 103 ILE A CA 1
ATOM 815 C C . ILE A 1 103 ? 10.756 2.235 -16.981 1.00 91.50 103 ILE A C 1
ATOM 817 O O . ILE A 1 103 ? 10.516 3.441 -17.113 1.00 91.50 103 ILE A O 1
ATOM 821 N N . SER A 1 104 ? 10.987 1.672 -15.799 1.00 91.25 104 SER A N 1
ATOM 822 C CA . SER A 1 104 ? 11.008 2.435 -14.560 1.00 91.25 104 SER A CA 1
ATOM 823 C C . SER A 1 104 ? 12.248 3.315 -14.471 1.00 91.25 104 SER A C 1
ATOM 825 O O . SER A 1 104 ? 13.376 2.851 -14.642 1.00 91.25 104 SER A O 1
ATOM 827 N N . ALA A 1 105 ? 12.047 4.591 -14.148 1.00 89.94 105 ALA A N 1
ATOM 828 C CA . ALA A 1 105 ? 13.139 5.530 -13.903 1.00 89.94 105 ALA A CA 1
ATOM 829 C C . ALA A 1 105 ? 13.592 5.532 -12.431 1.00 89.94 105 ALA A C 1
ATOM 831 O O . ALA A 1 105 ? 14.699 5.967 -12.113 1.00 89.94 105 ALA A O 1
ATOM 832 N N . SER A 1 106 ? 12.745 5.036 -11.529 1.00 87.06 106 SER A N 1
ATOM 833 C CA . SER A 1 106 ? 12.984 4.980 -10.087 1.00 87.06 106 SER A CA 1
ATOM 834 C C . SER A 1 106 ? 12.665 3.602 -9.516 1.00 87.06 106 SER A C 1
ATOM 836 O O . SER A 1 106 ? 11.994 2.784 -10.137 1.00 87.06 106 SER A O 1
ATOM 838 N N . MET A 1 107 ? 13.150 3.333 -8.308 1.00 88.25 107 MET A N 1
ATOM 839 C CA . MET A 1 107 ? 12.808 2.104 -7.597 1.00 88.25 107 MET A CA 1
ATOM 840 C C . MET A 1 107 ? 11.357 2.164 -7.119 1.00 88.25 107 MET A C 1
ATOM 842 O O . MET A 1 107 ? 10.926 3.203 -6.608 1.00 88.25 107 MET A O 1
ATOM 846 N N . LEU A 1 108 ? 10.640 1.046 -7.253 1.00 87.62 108 LEU A N 1
ATOM 847 C CA . LEU A 1 108 ? 9.279 0.891 -6.774 1.00 87.62 108 LEU A CA 1
ATOM 848 C C . LEU A 1 108 ? 9.235 0.020 -5.503 1.00 87.62 108 LEU A C 1
ATOM 850 O O . LEU A 1 108 ? 9.403 -1.194 -5.598 1.00 87.62 108 LEU A O 1
ATOM 854 N N . VAL A 1 109 ? 9.018 0.615 -4.319 1.00 88.75 109 VAL A N 1
ATOM 855 C CA . VAL A 1 109 ? 8.946 -0.108 -3.028 1.00 88.75 109 VAL A CA 1
ATOM 856 C C . VAL A 1 109 ? 7.618 0.139 -2.291 1.00 88.75 109 VAL A C 1
ATOM 858 O O . VAL A 1 109 ? 7.512 1.086 -1.497 1.00 88.75 109 VAL A O 1
ATOM 861 N N . PRO A 1 110 ? 6.586 -0.689 -2.527 1.00 84.81 110 PRO A N 1
ATOM 862 C CA . PRO A 1 110 ? 5.330 -0.598 -1.793 1.00 84.81 110 PRO A CA 1
ATOM 863 C C . PRO A 1 110 ? 5.437 -1.163 -0.385 1.00 84.81 110 PRO A C 1
ATOM 865 O O . PRO A 1 110 ? 6.150 -2.138 -0.142 1.00 84.81 110 PRO A O 1
ATOM 868 N N . TYR A 1 111 ? 4.719 -0.534 0.550 1.00 82.12 111 TYR A N 1
ATOM 869 C CA . TYR A 1 111 ? 4.511 -1.069 1.886 1.00 82.12 111 TYR A CA 1
ATOM 870 C C . TYR A 1 111 ? 3.015 -1.249 2.162 1.00 82.12 111 TYR A C 1
ATOM 872 O O . TYR A 1 111 ? 2.273 -0.268 2.085 1.00 82.12 111 TYR A O 1
ATOM 880 N N . PRO A 1 112 ? 2.586 -2.456 2.566 1.00 81.00 112 PRO A N 1
ATOM 881 C CA . PRO A 1 112 ? 3.383 -3.689 2.726 1.00 81.00 112 PRO A CA 1
ATOM 882 C C . PRO A 1 112 ? 3.873 -4.267 1.373 1.00 81.00 112 PRO A C 1
ATOM 884 O O . PRO A 1 112 ? 3.547 -3.727 0.328 1.00 81.00 112 PRO A O 1
ATOM 887 N N . PRO A 1 113 ? 4.724 -5.301 1.310 1.00 84.38 113 PRO A N 1
ATOM 888 C CA . PRO A 1 113 ? 5.598 -5.820 2.361 1.00 84.38 113 PRO A CA 1
ATOM 889 C C . PRO A 1 113 ? 6.872 -4.976 2.594 1.00 84.38 113 PRO A C 1
ATOM 891 O O . PRO A 1 113 ? 7.597 -5.236 3.549 1.00 84.38 113 PRO A O 1
ATOM 894 N N . GLY A 1 114 ? 7.167 -3.964 1.769 1.00 84.38 114 GLY A N 1
ATOM 895 C CA . GLY A 1 114 ? 8.359 -3.116 1.919 1.00 84.38 114 GLY A CA 1
ATOM 896 C C . GLY A 1 114 ? 9.616 -3.622 1.204 1.00 84.38 114 GLY A C 1
ATOM 897 O O . GLY A 1 114 ? 10.714 -3.182 1.548 1.00 84.38 114 GLY A O 1
ATOM 898 N N . ILE A 1 115 ? 9.472 -4.524 0.225 1.00 87.56 115 ILE A N 1
ATOM 899 C CA . ILE A 1 115 ? 10.557 -4.948 -0.676 1.00 87.56 115 ILE A CA 1
ATOM 900 C C . ILE A 1 115 ? 10.384 -4.308 -2.062 1.00 87.56 115 ILE A C 1
ATOM 902 O O . ILE A 1 115 ? 9.253 -3.985 -2.435 1.00 87.56 115 ILE A O 1
ATOM 906 N N . PRO A 1 116 ? 11.469 -4.098 -2.828 1.00 87.75 116 PRO A N 1
ATOM 907 C CA . PRO A 1 116 ? 11.356 -3.606 -4.195 1.00 87.75 116 PRO A CA 1
ATOM 908 C C . PRO A 1 116 ? 10.600 -4.602 -5.079 1.00 87.75 116 PRO A C 1
ATOM 910 O O . PRO A 1 116 ? 10.959 -5.774 -5.119 1.00 87.75 116 PRO A O 1
ATOM 913 N N . VAL A 1 117 ? 9.578 -4.120 -5.787 1.00 89.38 117 VAL A N 1
ATOM 914 C CA . VAL A 1 117 ? 8.851 -4.885 -6.824 1.00 89.38 117 VAL A CA 1
ATOM 915 C C . VAL A 1 117 ? 9.248 -4.450 -8.238 1.00 89.38 117 VAL A C 1
ATOM 917 O O . VAL A 1 117 ? 8.867 -5.084 -9.215 1.00 89.38 117 VAL A O 1
ATOM 920 N N . LEU A 1 118 ? 10.004 -3.352 -8.351 1.00 90.31 118 LEU A N 1
ATOM 921 C CA 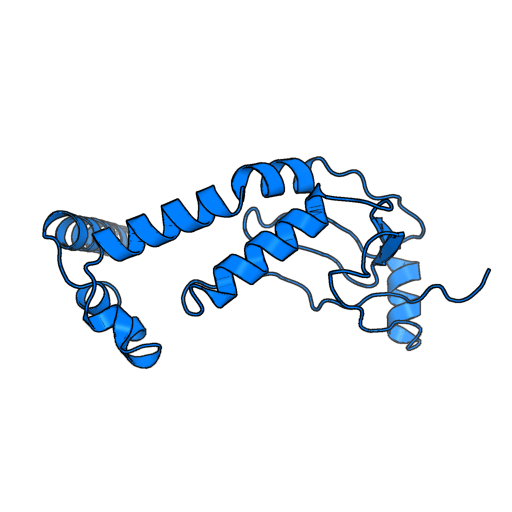. LEU A 1 118 ? 10.581 -2.882 -9.605 1.00 90.31 118 LEU A CA 1
ATOM 922 C C . LEU A 1 118 ? 11.836 -2.050 -9.335 1.00 90.31 118 LEU A C 1
ATOM 924 O O . LEU A 1 118 ? 11.847 -1.177 -8.459 1.00 90.31 118 LEU A O 1
ATOM 928 N N . MET A 1 119 ? 12.885 -2.283 -10.109 1.00 92.06 119 MET A N 1
ATOM 929 C CA . MET A 1 119 ? 14.141 -1.543 -10.053 1.00 92.06 119 MET A CA 1
ATOM 930 C C . MET A 1 119 ? 14.233 -0.511 -11.188 1.00 92.06 119 MET A C 1
ATOM 932 O O . MET A 1 119 ? 13.605 -0.669 -12.236 1.00 92.06 119 MET A O 1
ATOM 936 N N . PRO A 1 120 ? 15.036 0.560 -11.033 1.00 92.81 120 PRO A N 1
ATOM 937 C CA . PRO A 1 120 ? 15.338 1.450 -12.149 1.00 92.81 120 PRO A CA 1
ATOM 938 C C . PRO A 1 120 ? 15.963 0.670 -13.313 1.00 92.81 120 PRO A C 1
ATOM 940 O O . PRO A 1 120 ? 16.913 -0.083 -13.103 1.00 92.81 120 PRO A O 1
ATOM 943 N N . GLY A 1 121 ? 15.462 0.883 -14.528 1.00 92.50 121 GLY A N 1
ATOM 944 C CA . GLY A 1 121 ? 15.911 0.175 -15.732 1.00 92.50 121 GLY A CA 1
ATOM 945 C C . GLY A 1 121 ? 15.154 -1.122 -16.031 1.00 92.50 121 GLY A C 1
ATOM 946 O O . GLY A 1 121 ? 15.332 -1.680 -17.115 1.00 92.50 121 GLY A O 1
ATOM 947 N N . GLU A 1 122 ? 14.277 -1.568 -15.130 1.00 94.00 122 GLU A N 1
ATOM 948 C CA . GLU A 1 122 ? 13.363 -2.682 -15.381 1.00 94.00 122 GLU A CA 1
ATOM 949 C C . GLU A 1 122 ? 12.061 -2.213 -16.031 1.00 94.00 122 GLU A C 1
ATOM 951 O O . GLU A 1 122 ? 11.598 -1.087 -15.822 1.00 94.00 122 GLU A O 1
ATOM 956 N N . ARG A 1 123 ? 11.457 -3.100 -16.817 1.00 92.25 123 ARG A N 1
ATOM 957 C CA . ARG A 1 123 ? 10.169 -2.910 -17.474 1.00 92.25 123 ARG A CA 1
ATOM 958 C C . ARG A 1 123 ? 9.157 -3.905 -16.929 1.00 92.25 123 ARG A C 1
ATOM 960 O O . ARG A 1 123 ? 9.416 -5.106 -16.911 1.00 92.25 123 ARG A O 1
ATOM 967 N N . LEU A 1 124 ? 7.974 -3.416 -16.567 1.00 88.88 124 LEU A N 1
ATOM 968 C CA . LEU A 1 124 ? 6.844 -4.303 -16.298 1.00 88.88 124 LEU A CA 1
ATOM 969 C C . LEU A 1 124 ? 6.299 -4.865 -17.617 1.00 88.88 124 LEU A C 1
ATOM 971 O O . LEU A 1 124 ? 6.090 -4.083 -18.553 1.00 88.88 124 LEU A O 1
ATOM 975 N N . PRO A 1 125 ? 6.035 -6.180 -17.714 1.00 84.38 125 PRO A N 1
ATOM 976 C CA . PRO A 1 125 ? 5.387 -6.768 -18.880 1.00 84.38 125 PRO A CA 1
ATOM 977 C C . PRO A 1 125 ? 4.079 -6.053 -19.241 1.00 84.38 125 PRO A C 1
ATOM 979 O O . PRO A 1 125 ? 3.388 -5.505 -18.375 1.00 84.38 125 PRO A O 1
ATOM 982 N N . LYS A 1 126 ? 3.728 -6.057 -20.534 1.00 84.38 126 LYS A N 1
ATOM 983 C CA . LYS A 1 126 ? 2.427 -5.551 -20.993 1.00 84.38 126 LYS A CA 1
ATOM 984 C C . LYS A 1 126 ? 1.304 -6.418 -20.420 1.00 84.38 126 LYS A C 1
ATOM 986 O O . LYS A 1 126 ? 1.352 -7.634 -20.565 1.00 84.38 126 LYS A O 1
ATOM 991 N N . GLY A 1 127 ? 0.298 -5.785 -19.822 1.00 81.44 127 GLY A N 1
ATOM 992 C CA . GLY A 1 127 ? -0.805 -6.474 -19.153 1.00 81.44 127 GLY A CA 1
ATOM 993 C C . GLY A 1 127 ? -0.447 -7.045 -17.780 1.00 81.44 127 GLY A C 1
ATOM 994 O O . GLY A 1 127 ? -1.139 -7.942 -17.319 1.00 81.44 127 GLY A O 1
ATOM 995 N N . ASP A 1 128 ? 0.623 -6.567 -17.135 1.00 84.06 128 ASP A N 1
ATOM 996 C CA . ASP A 1 128 ? 0.911 -6.925 -15.745 1.00 84.06 128 ASP A CA 1
ATOM 997 C C . ASP A 1 128 ? -0.263 -6.539 -14.830 1.00 84.06 128 ASP A C 1
ATOM 999 O O . ASP A 1 128 ? -0.604 -5.363 -14.708 1.00 84.06 128 ASP A O 1
ATOM 1003 N N . GLU A 1 129 ? -0.881 -7.535 -14.195 1.00 84.38 129 GLU A N 1
ATOM 1004 C CA . GLU A 1 129 ? -1.956 -7.345 -13.211 1.00 84.38 129 GLU A CA 1
ATOM 1005 C C . GLU A 1 129 ? -1.449 -7.465 -11.766 1.00 84.38 129 GLU A C 1
ATOM 1007 O O . GLU A 1 129 ? -2.151 -7.075 -10.833 1.00 84.38 129 GLU A O 1
ATOM 1012 N N . GLY A 1 130 ? -0.225 -7.967 -11.568 1.00 88.62 130 GLY A N 1
ATOM 1013 C CA . GLY A 1 130 ? 0.371 -8.150 -10.249 1.00 88.62 130 GLY A CA 1
ATOM 1014 C C . GLY A 1 130 ? 0.745 -6.815 -9.619 1.00 88.62 130 GLY A C 1
ATOM 1015 O O . GLY A 1 130 ? 0.077 -6.339 -8.700 1.00 88.62 130 GLY A O 1
ATOM 1016 N N . VAL A 1 131 ? 1.794 -6.173 -10.137 1.00 88.94 131 VAL A N 1
ATOM 1017 C CA . VAL A 1 131 ? 2.294 -4.896 -9.611 1.00 88.94 131 VAL A CA 1
ATOM 1018 C C . VAL A 1 131 ? 1.284 -3.776 -9.852 1.00 88.94 131 VAL A C 1
ATOM 1020 O O . VAL A 1 131 ? 1.015 -2.991 -8.941 1.00 88.94 131 VAL A O 1
ATOM 1023 N N . ILE A 1 132 ? 0.679 -3.706 -11.043 1.00 89.69 132 ILE A N 1
ATOM 1024 C CA . ILE A 1 132 ? -0.328 -2.673 -11.348 1.00 89.69 132 ILE A CA 1
ATOM 1025 C C . ILE A 1 132 ? -1.589 -2.853 -10.507 1.00 89.69 132 ILE A C 1
ATOM 1027 O O . ILE A 1 132 ? -2.068 -1.880 -9.921 1.00 89.69 132 ILE A O 1
ATOM 1031 N N . GLY A 1 133 ? -2.122 -4.076 -10.426 1.00 90.69 133 GLY A N 1
ATOM 1032 C CA . GLY A 1 133 ? -3.295 -4.366 -9.603 1.00 90.69 133 GLY A CA 1
ATOM 1033 C C . GLY A 1 133 ? -3.026 -4.048 -8.138 1.00 90.69 133 GLY A C 1
ATOM 1034 O O . GLY A 1 133 ? -3.851 -3.409 -7.488 1.00 90.69 133 GLY A O 1
ATOM 1035 N N . TYR A 1 134 ? -1.816 -4.344 -7.657 1.00 90.81 134 TYR A N 1
ATOM 1036 C CA . TYR A 1 134 ? -1.424 -3.996 -6.302 1.00 90.81 134 TYR A CA 1
ATOM 1037 C C . TYR A 1 134 ? -1.413 -2.487 -6.046 1.00 90.81 134 TYR A C 1
ATOM 1039 O O . TYR A 1 134 ? -2.040 -2.014 -5.099 1.00 90.81 134 TYR A O 1
ATOM 1047 N N . LEU A 1 135 ? -0.760 -1.705 -6.907 1.00 89.19 135 LEU A N 1
ATOM 1048 C CA . LEU A 1 135 ? -0.733 -0.248 -6.766 1.00 89.19 135 LEU A CA 1
ATOM 1049 C C . LEU A 1 135 ? -2.138 0.374 -6.854 1.00 89.19 135 LEU A C 1
ATOM 1051 O O . LEU A 1 135 ? -2.425 1.335 -6.138 1.00 89.19 135 LEU A O 1
ATOM 1055 N N . LYS A 1 136 ? -3.026 -0.182 -7.688 1.00 89.69 136 LYS A N 1
ATOM 1056 C CA . LYS A 1 136 ? -4.429 0.251 -7.785 1.00 89.69 136 LYS A CA 1
ATOM 1057 C C . LYS A 1 136 ? -5.214 -0.069 -6.517 1.00 89.69 136 LYS A C 1
ATOM 1059 O O . LYS A 1 136 ? -5.943 0.793 -6.026 1.00 89.69 136 LYS A O 1
ATOM 1064 N N . ALA A 1 137 ? -5.042 -1.271 -5.968 1.00 91.19 137 ALA A N 1
ATOM 1065 C CA . ALA A 1 137 ? -5.653 -1.674 -4.707 1.00 91.19 137 ALA A CA 1
ATOM 1066 C C . ALA A 1 137 ? -5.205 -0.750 -3.562 1.00 91.19 137 ALA A C 1
ATOM 1068 O O . ALA A 1 137 ? -6.046 -0.226 -2.833 1.00 91.19 137 ALA A O 1
ATOM 1069 N N . LEU A 1 138 ? -3.904 -0.448 -3.468 1.00 88.19 138 LEU A N 1
ATOM 1070 C CA . LEU A 1 138 ? -3.374 0.518 -2.501 1.00 88.19 138 LEU A CA 1
ATOM 1071 C C . LEU A 1 138 ? -4.003 1.905 -2.658 1.00 88.19 138 LEU A C 1
ATOM 1073 O O . LEU A 1 138 ? -4.495 2.473 -1.687 1.00 88.19 138 LEU A O 1
ATOM 1077 N N . GLN A 1 139 ? -4.046 2.436 -3.882 1.00 86.69 139 GLN A N 1
ATOM 1078 C CA . GLN A 1 139 ? -4.635 3.750 -4.138 1.00 86.69 139 GLN A CA 1
ATOM 1079 C C . GLN A 1 139 ? -6.123 3.800 -3.755 1.00 86.69 139 GLN A C 1
ATOM 1081 O O . GLN A 1 139 ? -6.593 4.795 -3.201 1.00 86.69 139 GLN A O 1
ATOM 1086 N N . ASN A 1 140 ? -6.878 2.733 -4.030 1.00 89.69 140 ASN A N 1
ATOM 1087 C CA . ASN A 1 140 ? -8.291 2.645 -3.666 1.00 89.69 140 ASN A CA 1
ATOM 1088 C C . ASN A 1 140 ? -8.485 2.589 -2.142 1.00 89.69 140 ASN A C 1
ATOM 1090 O O . ASN A 1 140 ? -9.332 3.302 -1.591 1.00 89.69 140 ASN A O 1
ATOM 1094 N N . PHE A 1 141 ? -7.663 1.791 -1.457 1.00 89.75 141 PHE A N 1
ATOM 1095 C CA . PHE A 1 141 ? -7.663 1.717 -0.001 1.00 89.75 141 PHE A CA 1
ATOM 1096 C C . PHE A 1 141 ? -7.358 3.086 0.624 1.00 89.75 141 PHE A C 1
ATOM 1098 O O . PHE A 1 141 ? -8.111 3.548 1.481 1.00 89.75 141 PHE A O 1
ATOM 1105 N N . ASP A 1 142 ? -6.330 3.779 0.134 1.00 86.38 142 ASP A N 1
ATOM 1106 C CA . ASP A 1 142 ? -5.908 5.094 0.626 1.00 86.38 142 ASP A CA 1
ATOM 1107 C C . ASP A 1 142 ? -6.975 6.173 0.420 1.00 86.38 142 ASP A C 1
ATOM 1109 O O . ASP A 1 142 ? -7.215 6.987 1.313 1.00 86.38 142 ASP A O 1
ATOM 1113 N N . ASN A 1 143 ? -7.663 6.159 -0.724 1.00 85.56 143 ASN A N 1
ATOM 1114 C CA . ASN A 1 143 ? -8.782 7.067 -0.982 1.00 85.56 143 ASN A CA 1
ATOM 1115 C C . ASN A 1 143 ? -9.956 6.824 -0.019 1.00 85.56 143 ASN A C 1
ATOM 1117 O O . ASN A 1 143 ? -10.664 7.764 0.344 1.00 85.56 143 ASN A O 1
ATOM 1121 N N . THR A 1 144 ? -10.155 5.573 0.405 1.00 84.88 144 THR A N 1
ATOM 1122 C CA . THR A 1 144 ? -11.214 5.190 1.349 1.00 84.88 144 THR A CA 1
ATOM 1123 C C . THR A 1 144 ? -10.827 5.523 2.795 1.00 84.88 144 THR A C 1
ATOM 1125 O O . THR A 1 144 ? -11.657 6.012 3.565 1.00 84.88 144 THR A O 1
ATOM 1128 N N . PHE A 1 145 ? -9.555 5.326 3.161 1.00 84.62 145 PHE A N 1
ATOM 1129 C CA . PHE A 1 145 ? -9.022 5.546 4.510 1.00 84.62 145 PHE A CA 1
ATOM 1130 C C . PHE A 1 145 ? -7.775 6.457 4.520 1.00 84.62 145 PHE A C 1
ATOM 1132 O O . PHE A 1 145 ? -6.684 6.000 4.866 1.00 84.62 145 PHE A O 1
ATOM 1139 N N . PRO A 1 146 ? -7.904 7.774 4.256 1.00 72.81 146 PRO A N 1
ATOM 1140 C CA . PRO A 1 146 ? -6.751 8.668 4.059 1.00 72.81 146 PRO A CA 1
ATOM 1141 C C . PRO A 1 146 ? -5.744 8.715 5.220 1.00 72.81 146 PRO A C 1
ATOM 1143 O O . PRO A 1 146 ? -4.537 8.846 5.009 1.00 72.81 146 PRO A O 1
ATOM 1146 N N . VAL A 1 147 ? -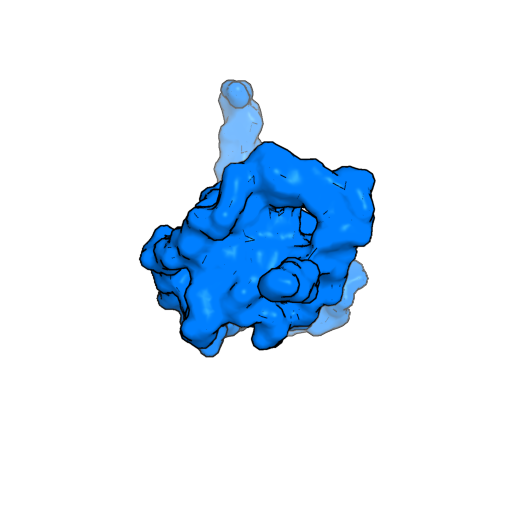6.220 8.579 6.465 1.00 69.50 147 VAL A N 1
ATOM 1147 C CA . VAL A 1 147 ? -5.369 8.584 7.674 1.00 69.50 147 VAL A CA 1
ATOM 1148 C C . VAL A 1 147 ? -4.562 7.303 7.863 1.00 69.50 147 VAL A C 1
ATOM 1150 O O . VAL A 1 147 ? -3.552 7.296 8.562 1.00 69.50 147 VAL A O 1
ATOM 1153 N N . LEU A 1 148 ? -5.016 6.220 7.243 1.00 67.12 148 LEU A N 1
ATOM 1154 C CA . LEU A 1 148 ? -4.408 4.897 7.307 1.00 67.12 148 LEU A CA 1
ATOM 1155 C C . LEU A 1 148 ? -3.742 4.559 5.973 1.00 67.12 148 LEU A C 1
ATOM 1157 O O . LEU A 1 148 ? -3.549 3.383 5.670 1.00 67.12 148 LEU A O 1
ATOM 1161 N N . SER A 1 149 ? -3.398 5.599 5.205 1.00 61.66 149 SER A N 1
ATOM 1162 C CA . SER A 1 149 ? -2.784 5.460 3.896 1.00 61.66 149 SER A CA 1
ATOM 1163 C C . SER A 1 149 ? -1.518 4.614 3.969 1.00 61.66 149 SER A C 1
ATOM 1165 O O . SER A 1 149 ? -0.636 4.794 4.822 1.00 61.66 149 SER A O 1
ATOM 1167 N N . MET A 1 150 ? -1.448 3.657 3.061 1.00 61.84 150 MET A N 1
ATOM 1168 C CA . MET A 1 150 ? -0.332 2.756 2.909 1.00 61.84 150 MET A CA 1
ATOM 1169 C C . MET A 1 150 ? 0.818 3.517 2.256 1.00 61.84 150 MET A C 1
ATOM 1171 O O . MET A 1 150 ? 0.741 4.035 1.146 1.00 61.84 150 MET A O 1
ATOM 1175 N N . LYS A 1 151 ? 1.926 3.644 2.990 1.00 55.00 151 LYS A N 1
ATOM 1176 C CA . LYS A 1 151 ? 3.073 4.413 2.507 1.00 55.00 151 LYS A CA 1
ATOM 1177 C C . LYS A 1 151 ? 3.787 3.650 1.403 1.00 55.00 151 LYS A C 1
ATOM 1179 O O . LYS A 1 151 ? 4.192 2.512 1.581 1.00 55.00 151 LYS A O 1
ATOM 1184 N N . PHE A 1 152 ? 4.081 4.328 0.311 1.00 60.38 152 PHE A N 1
ATOM 1185 C CA . PHE A 1 152 ? 4.947 3.814 -0.735 1.00 60.38 152 PHE A CA 1
ATOM 1186 C C . PHE A 1 152 ? 6.238 4.653 -0.779 1.00 60.38 152 PHE A C 1
ATOM 1188 O O . PHE A 1 152 ? 6.188 5.882 -0.687 1.00 60.38 152 PHE A O 1
ATOM 1195 N N . LYS A 1 153 ? 7.415 4.013 -0.862 1.00 45.94 153 LYS A N 1
ATOM 1196 C CA . LYS A 1 153 ? 8.694 4.722 -1.040 1.00 45.94 153 LYS A CA 1
ATOM 1197 C C . LYS A 1 153 ? 9.056 4.768 -2.522 1.00 45.94 153 LYS A C 1
ATOM 1199 O O . LYS A 1 153 ? 9.504 3.780 -3.095 1.00 45.94 153 LYS A O 1
ATOM 1204 N N . GLY A 1 154 ? 8.910 5.963 -3.083 1.00 45.81 154 GLY A N 1
ATOM 1205 C CA . GLY A 1 154 ? 9.245 6.338 -4.454 1.00 45.81 154 GLY A CA 1
ATOM 1206 C C . GLY A 1 154 ? 8.245 7.392 -4.937 1.00 45.81 154 GLY A C 1
ATOM 1207 O O . GLY A 1 154 ? 7.085 7.384 -4.534 1.00 45.81 154 GLY A O 1
ATOM 1208 N N . SER A 1 155 ? 8.673 8.339 -5.762 1.00 43.25 155 SER A N 1
ATOM 1209 C CA . SER A 1 155 ? 7.735 9.087 -6.600 1.00 43.25 155 SER A CA 1
ATOM 1210 C C . SER A 1 155 ? 7.487 8.259 -7.857 1.00 43.25 155 SER A C 1
ATOM 1212 O O . SER A 1 155 ? 8.403 7.606 -8.353 1.00 43.25 155 SER A O 1
ATOM 1214 N N . MET A 1 156 ? 6.258 8.256 -8.374 1.00 48.59 156 MET A N 1
ATOM 1215 C CA . MET A 1 156 ? 5.953 7.593 -9.641 1.00 48.59 156 MET A CA 1
ATOM 1216 C C . MET A 1 156 ? 6.552 8.438 -10.784 1.00 48.59 156 MET A C 1
ATOM 1218 O O . MET A 1 156 ? 5.915 9.336 -11.334 1.00 48.59 156 MET A O 1
ATOM 1222 N N . LEU A 1 157 ? 7.845 8.228 -11.039 1.00 40.12 157 LEU A N 1
ATOM 1223 C CA . LEU A 1 157 ? 8.631 8.804 -12.127 1.00 40.12 157 LEU A CA 1
ATOM 1224 C C . LEU A 1 157 ? 8.938 7.685 -13.119 1.00 40.12 157 LEU A C 1
ATOM 1226 O O . LEU A 1 157 ? 9.431 6.624 -12.738 1.00 40.12 157 LEU A O 1
ATOM 1230 N N . MET A 1 158 ? 8.659 7.912 -14.396 1.00 52.84 158 MET A N 1
ATOM 1231 C CA . MET A 1 158 ? 8.800 6.893 -15.431 1.00 52.84 158 MET A CA 1
ATOM 1232 C C . MET A 1 158 ? 9.598 7.417 -16.615 1.00 52.84 158 MET A C 1
ATOM 1234 O O . MET A 1 158 ? 9.945 8.589 -16.700 1.00 52.84 158 MET A O 1
ATOM 1238 N N . GLN A 1 159 ? 9.934 6.536 -17.547 1.00 40.28 159 GLN A N 1
ATOM 1239 C CA . GLN A 1 159 ? 10.517 6.933 -18.819 1.00 40.28 159 GLN A CA 1
ATOM 1240 C C . GLN A 1 159 ? 9.485 6.753 -19.940 1.00 40.28 159 GLN A C 1
ATOM 1242 O O . GLN A 1 159 ? 8.905 5.671 -20.077 1.00 40.28 159 GLN A O 1
ATOM 1247 N N . THR A 1 160 ? 9.230 7.783 -20.755 1.00 39.25 160 THR A N 1
ATOM 1248 C CA . THR A 1 160 ? 8.685 7.610 -22.119 1.00 39.25 160 THR A CA 1
ATOM 1249 C C . THR A 1 160 ? 9.623 6.738 -22.913 1.00 39.25 160 THR A C 1
ATOM 1251 O O . THR A 1 160 ? 10.842 6.853 -22.768 1.00 39.25 160 THR A O 1
ATOM 1254 N N . GLU A 1 161 ? 9.060 5.875 -23.757 1.00 36.72 161 GLU A N 1
ATOM 1255 C CA . GLU A 1 161 ? 9.775 5.381 -24.926 1.00 36.72 161 GLU A CA 1
ATOM 1256 C C . GLU A 1 161 ? 10.445 6.583 -25.601 1.00 36.72 161 GLU A C 1
ATOM 1258 O O . GLU A 1 161 ? 9.794 7.426 -26.211 1.00 36.72 161 GLU A O 1
ATOM 1263 N N . ILE A 1 162 ? 11.760 6.706 -25.447 1.00 39.12 162 ILE A N 1
ATOM 1264 C CA . ILE A 1 162 ? 12.541 7.528 -26.353 1.00 39.12 162 ILE A CA 1
ATOM 1265 C C . ILE A 1 162 ? 12.848 6.559 -27.472 1.00 39.12 162 ILE A C 1
ATOM 1267 O O . ILE A 1 162 ? 13.691 5.694 -27.261 1.00 39.12 162 ILE A O 1
ATOM 1271 N N . PHE A 1 163 ? 12.052 6.658 -28.538 1.00 34.44 163 PHE A N 1
ATOM 1272 C CA . PHE A 1 163 ? 12.326 6.263 -29.918 1.00 34.44 163 PHE A CA 1
ATOM 1273 C C . PHE A 1 163 ? 13.322 5.108 -30.105 1.00 34.44 163 PHE A C 1
ATOM 1275 O O . PHE A 1 163 ? 14.490 5.212 -29.726 1.00 34.44 163 PHE A O 1
ATOM 1282 N N . GLY A 1 164 ? 12.856 4.042 -30.765 1.00 33.41 164 GLY A N 1
ATOM 1283 C CA . GLY A 1 164 ? 13.758 3.092 -31.420 1.00 33.41 164 GLY A CA 1
ATOM 1284 C C . GLY A 1 164 ? 14.828 3.775 -32.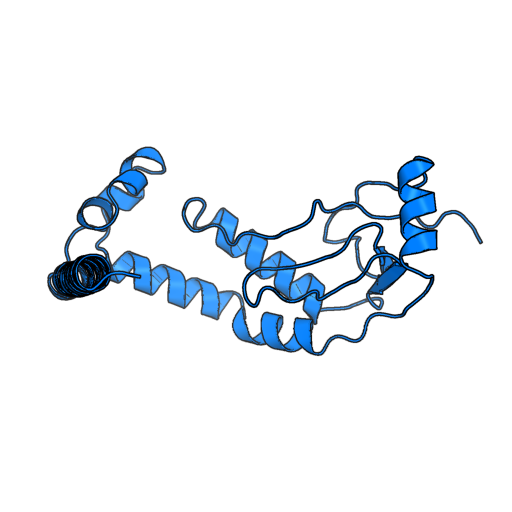271 1.00 33.41 164 GLY A C 1
ATOM 1285 O O . GLY A 1 164 ? 14.615 4.936 -32.694 1.00 33.41 164 GLY A O 1
#

InterPro domains:
  IPR008286 Orn/Lys/Arg decarboxylase, C-terminal [PF03711] (30-156)
  IPR011193 Ornithine/lysine/arginine decarboxylase [PTHR45229] (2-158)
  IPR015422 Pyridoxal phosphate-dependent transferase, small domain [G3DSA:3.90.1150.10] (1-49)
  IPR036633 Orn/Lys/Arg decarboxylase, C-terminal domain superfamily [SSF55904] (35-149)

Sequence (164 aa):
MTKGKWGTLLESLLTFKKLYDSDALAVEAIPSLKEISPQYAKITLKQLCQSMHEKMDELDLMKHINDAVNSVPEPVMSPADAYQKVVRYKTEHVHLDDFSGRISASMLVPYPPGIPVLMPGERLPKGDEGVIGYLKALQNFDNTFPVLSMKFKGSMLMQTEIFG

Foldseek 3Di:
DDPVVVVVVVVLVVVLVVQLVVQHQQCVNPVCVVVPDPVSRVGGVVVVVVVLVVLCVVLVQVVLQVLLQVFDWAQQDDLVVLQVCVVVVQWDADDLVPQAQFFASAFKAWPVVGDTSHHHRTHHHHPRCRNSSNVVSLVVSCVVPVVPRGDIPDDRITGDPPDD

Radius of gyration: 20.25 Å; chains: 1; bounding box: 43×29×62 Å

pLDDT: mean 84.7, std 14.56, range [33.41, 97.0]

Secondary structure (DSSP, 8-state):
--HHHHHHHHHHHHHHHHHHHTT-BHHHH-GGGGGT-GGGGGSBHHHHHHHHHHHHHHTTHHHHHHHHHH---EE-S-HHHHHHHHHTT--B---GGG-TTPEESS-BEETTT-S-SB-TTEEPPTT--HHHHHHHHHHHHHHH-GGGPPPEES---EE-----